Protein AF-A0A840IS47-F1 (afdb_monomer_lite)

InterPro domains:
  IPR021527 Protein of unknown function DUF2795 [PF11387] (3-51)

Sequence (63 aa):
MPEVYEYLTEVRYPCDRAELLRRATAGGADDAVLGRLGTLPEQEYDSSDTVHRLLGQPEDPHT

pLDDT: mean 81.36, std 13.21, range [39.56, 91.81]

Foldseek 3Di:
DDDLVVLQVPDDPFDWLVSSLVSCVVVVHDPVSSVLSVPDDGDTDGGVVVSCVSSVDPPPDDD

Radius of gyration: 11.57 Å; chains: 1; bounding box: 23×36×26 Å

Structure (mmCIF, N/CA/C/O backbone):
data_AF-A0A840IS47-F1
#
_entry.id   AF-A0A840IS47-F1
#
loop_
_atom_site.group_PDB
_atom_site.id
_atom_site.type_symbol
_atom_site.label_atom_id
_atom_site.label_alt_id
_atom_site.label_comp_id
_atom_site.label_asym_id
_atom_site.label_entity_id
_atom_site.label_seq_id
_atom_site.pdbx_PDB_ins_code
_atom_site.Cartn_x
_atom_site.Cartn_y
_atom_site.Cartn_z
_atom_site.occupancy
_atom_site.B_iso_or_equiv
_atom_site.auth_seq_id
_atom_site.auth_comp_id
_atom_site.auth_asym_id
_atom_site.auth_atom_id
_atom_site.pdbx_PDB_model_num
ATOM 1 N N . MET A 1 1 ? 7.939 0.378 -15.969 1.00 54.38 1 MET A N 1
ATOM 2 C CA . MET A 1 1 ? 7.911 -0.201 -14.616 1.00 54.38 1 MET A CA 1
ATOM 3 C C . MET A 1 1 ? 6.455 -0.256 -14.212 1.00 54.38 1 MET A C 1
ATOM 5 O O . MET A 1 1 ? 5.855 0.813 -14.202 1.00 54.38 1 MET A O 1
ATOM 9 N N . PRO A 1 2 ? 5.870 -1.446 -14.021 1.00 60.06 2 PRO A N 1
ATOM 10 C CA . P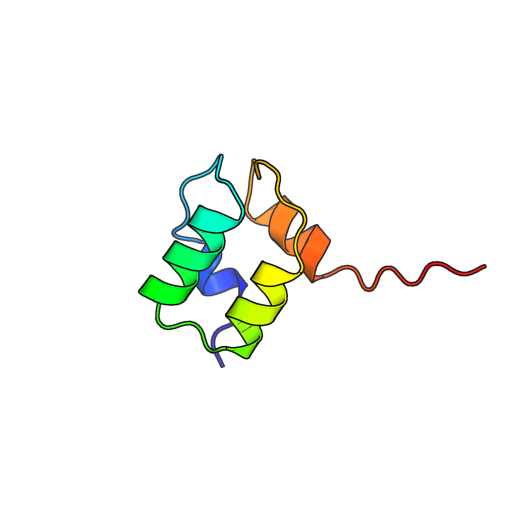RO A 1 2 ? 4.490 -1.568 -13.560 1.00 60.06 2 PRO A CA 1
ATOM 11 C C . PRO A 1 2 ? 4.355 -0.900 -12.190 1.00 60.06 2 PRO A C 1
ATOM 13 O O . PRO A 1 2 ? 5.206 -1.062 -11.311 1.00 60.06 2 PRO A O 1
ATOM 16 N N . GLU A 1 3 ? 3.326 -0.076 -12.037 1.00 71.38 3 GLU A N 1
ATOM 17 C CA . GLU A 1 3 ? 3.066 0.632 -10.789 1.00 71.38 3 GLU A CA 1
ATOM 18 C C . GLU A 1 3 ? 2.458 -0.321 -9.759 1.00 71.38 3 GLU A C 1
ATOM 20 O O . GLU A 1 3 ? 1.780 -1.282 -10.114 1.00 71.38 3 GLU A O 1
ATOM 25 N N . VAL A 1 4 ? 2.660 -0.035 -8.465 1.00 75.69 4 VAL A N 1
ATOM 26 C CA . VAL A 1 4 ? 2.084 -0.830 -7.360 1.00 75.69 4 VAL A CA 1
ATOM 27 C C . VAL A 1 4 ? 0.586 -1.067 -7.581 1.00 75.69 4 VAL A C 1
ATOM 29 O O . VAL A 1 4 ? 0.093 -2.160 -7.333 1.00 75.69 4 VAL A O 1
ATOM 32 N N . TYR A 1 5 ? -0.107 -0.059 -8.115 1.00 75.69 5 TYR A N 1
ATOM 33 C CA . TYR A 1 5 ? -1.520 -0.097 -8.473 1.00 75.69 5 TYR A CA 1
ATOM 34 C C . TYR A 1 5 ? -1.921 -1.311 -9.322 1.00 75.69 5 TYR A C 1
ATOM 36 O O . TYR A 1 5 ? -2.945 -1.921 -9.026 1.00 75.69 5 TYR A O 1
ATOM 44 N N . GLU A 1 6 ? -1.125 -1.694 -10.324 1.00 81.50 6 GLU A N 1
ATOM 45 C CA . GLU A 1 6 ? -1.480 -2.767 -11.263 1.00 81.50 6 GLU A CA 1
ATOM 46 C C . GLU A 1 6 ? -1.664 -4.099 -10.524 1.00 81.50 6 GLU A C 1
ATOM 48 O O . GLU A 1 6 ? -2.691 -4.762 -10.669 1.00 81.50 6 GLU A O 1
ATOM 53 N N . TYR A 1 7 ? -0.747 -4.401 -9.605 1.00 81.88 7 TYR A N 1
ATOM 54 C CA . TYR A 1 7 ? -0.782 -5.595 -8.758 1.00 81.88 7 TYR A CA 1
ATOM 55 C C . TYR A 1 7 ? -1.900 -5.583 -7.711 1.00 81.88 7 TYR A C 1
ATOM 57 O O . TYR A 1 7 ? -2.296 -6.637 -7.212 1.00 81.88 7 TYR A O 1
ATOM 65 N N . LEU A 1 8 ? -2.400 -4.398 -7.350 1.00 80.88 8 LEU A N 1
ATOM 66 C CA . LEU A 1 8 ? -3.463 -4.232 -6.360 1.00 80.88 8 LEU A CA 1
ATOM 67 C C . LEU A 1 8 ? -4.866 -4.360 -6.961 1.00 80.88 8 LEU A C 1
ATOM 69 O O . LEU A 1 8 ? -5.813 -4.628 -6.225 1.00 80.88 8 LEU A O 1
ATOM 73 N N . THR A 1 9 ? -5.018 -4.208 -8.280 1.00 79.38 9 THR A N 1
ATOM 74 C CA . THR A 1 9 ? -6.325 -4.344 -8.949 1.00 79.38 9 THR A CA 1
ATOM 75 C C . THR A 1 9 ? -6.905 -5.758 -8.866 1.00 79.38 9 THR A C 1
ATOM 77 O O . THR A 1 9 ? -8.123 -5.924 -8.836 1.00 79.38 9 THR A O 1
ATOM 80 N N . GLU A 1 10 ? -6.045 -6.774 -8.773 1.00 79.12 10 GLU A N 1
ATOM 81 C CA . GLU A 1 10 ? -6.437 -8.187 -8.693 1.00 79.12 10 GLU A CA 1
ATOM 82 C C . GLU A 1 10 ? -6.605 -8.693 -7.249 1.00 79.12 10 GLU A C 1
ATOM 84 O O . GLU A 1 10 ? -6.930 -9.864 -7.015 1.00 79.12 10 GLU A O 1
ATOM 89 N N . VAL A 1 11 ? -6.378 -7.829 -6.255 1.00 85.38 11 VAL A N 1
ATOM 90 C CA . VAL A 1 11 ? -6.520 -8.175 -4.840 1.00 85.38 11 VAL A CA 1
ATOM 91 C C . VAL A 1 11 ? -7.994 -8.182 -4.456 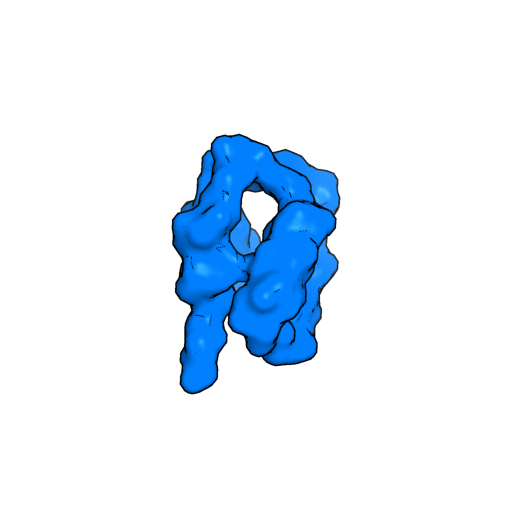1.00 85.38 11 VAL A C 1
ATOM 93 O O . VAL A 1 11 ? -8.762 -7.277 -4.781 1.00 85.38 11 VAL A O 1
ATOM 96 N N . ARG A 1 12 ? -8.399 -9.221 -3.722 1.00 83.31 12 ARG A N 1
ATOM 97 C CA . ARG A 1 12 ? -9.756 -9.329 -3.192 1.00 83.31 12 ARG A CA 1
ATOM 98 C C . ARG A 1 12 ? -9.798 -8.728 -1.792 1.00 83.31 12 ARG A C 1
ATOM 100 O O . ARG A 1 12 ? -9.223 -9.301 -0.875 1.00 83.31 12 ARG A O 1
ATOM 107 N N . TYR A 1 13 ? -10.479 -7.598 -1.661 1.00 82.81 13 TYR A N 1
ATOM 108 C CA . TYR A 1 13 ? -10.671 -6.907 -0.390 1.00 82.81 13 TYR A CA 1
ATOM 109 C C . TYR A 1 13 ? -11.904 -7.436 0.377 1.00 82.81 13 TYR A C 1
ATOM 111 O O . TYR A 1 13 ? -12.851 -7.906 -0.271 1.00 82.81 13 TYR A O 1
ATOM 119 N N . PRO A 1 14 ? -11.926 -7.355 1.723 1.00 90.12 14 PRO A N 1
ATOM 120 C CA . PRO A 1 14 ? -10.850 -6.861 2.590 1.00 90.12 14 PRO A CA 1
ATOM 121 C C . PRO A 1 14 ? -9.646 -7.820 2.664 1.00 90.12 14 PRO A C 1
ATOM 123 O O . PRO A 1 14 ? -9.802 -9.032 2.513 1.00 90.12 14 PRO A O 1
ATOM 126 N N . CYS A 1 15 ? -8.438 -7.278 2.847 1.00 88.75 15 CYS A N 1
ATOM 127 C CA . CYS A 1 15 ? -7.204 -8.067 2.929 1.00 88.75 15 CYS A CA 1
ATOM 128 C C . CYS A 1 15 ? -6.133 -7.426 3.821 1.00 88.75 15 CYS A C 1
ATOM 130 O O . CYS A 1 15 ? -6.029 -6.204 3.894 1.00 88.75 15 CYS A O 1
ATOM 132 N N . ASP A 1 16 ? -5.260 -8.240 4.408 1.00 91.38 16 ASP A N 1
ATOM 133 C CA . ASP A 1 16 ? -4.123 -7.766 5.203 1.00 91.38 16 ASP A CA 1
ATOM 134 C C . ASP A 1 16 ? -2.877 -7.448 4.362 1.00 91.38 16 ASP A C 1
ATOM 136 O O . ASP A 1 16 ? -2.718 -7.908 3.225 1.00 91.38 16 ASP A O 1
ATOM 140 N N . ARG A 1 17 ? -1.908 -6.750 4.973 1.00 91.50 17 ARG A N 1
ATOM 141 C CA . ARG A 1 17 ? -0.584 -6.478 4.374 1.00 91.50 17 ARG A CA 1
ATOM 142 C C . ARG A 1 17 ? 0.099 -7.734 3.827 1.00 91.50 17 ARG A C 1
ATOM 144 O O . ARG A 1 17 ? 0.726 -7.686 2.771 1.00 91.50 17 ARG A O 1
ATOM 151 N N . ALA A 1 18 ? -0.010 -8.860 4.533 1.00 91.44 18 ALA A N 1
ATOM 152 C CA . ALA A 1 18 ? 0.598 -10.117 4.103 1.00 91.44 18 ALA A CA 1
ATOM 153 C C . ALA A 1 18 ? 0.013 -10.621 2.772 1.00 91.44 18 ALA A C 1
ATOM 155 O O . ALA A 1 18 ? 0.762 -11.092 1.914 1.00 91.44 18 ALA A O 1
ATOM 156 N N . GLU A 1 19 ? -1.300 -10.480 2.568 1.00 90.06 19 GLU A N 1
ATOM 157 C CA . GLU A 1 19 ? -1.947 -10.856 1.308 1.00 90.06 19 GLU A CA 1
ATOM 158 C C . GLU A 1 19 ? -1.563 -9.881 0.188 1.00 90.06 19 GLU A C 1
ATOM 160 O O . GLU A 1 19 ? -1.267 -10.331 -0.917 1.00 90.06 19 GLU A O 1
ATOM 165 N N . LEU A 1 20 ? -1.446 -8.575 0.470 1.00 89.00 20 LEU A N 1
ATOM 166 C CA . LEU A 1 20 ? -0.929 -7.594 -0.499 1.00 89.00 20 LEU A CA 1
ATOM 167 C C . LEU A 1 20 ? 0.478 -7.967 -0.986 1.00 89.00 20 LEU A C 1
ATOM 169 O O . LEU A 1 20 ? 0.727 -8.020 -2.190 1.00 89.00 20 LEU A O 1
ATOM 173 N N . LEU A 1 21 ? 1.389 -8.283 -0.060 1.00 90.69 21 LEU A N 1
ATOM 174 C CA . LEU A 1 21 ? 2.754 -8.710 -0.379 1.00 90.69 21 LEU A CA 1
ATOM 175 C C . LEU A 1 21 ? 2.770 -10.015 -1.172 1.00 90.69 21 LEU A C 1
ATOM 177 O O . LEU A 1 21 ? 3.508 -10.137 -2.150 1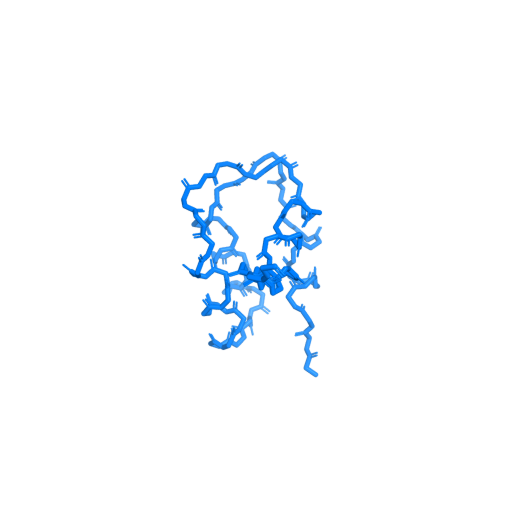.00 90.69 21 LEU A O 1
ATOM 181 N N . ARG A 1 22 ? 1.937 -10.985 -0.786 1.00 89.75 22 ARG A N 1
ATOM 182 C CA . ARG A 1 22 ? 1.817 -12.262 -1.491 1.00 89.75 22 ARG A CA 1
ATOM 183 C C . ARG A 1 22 ? 1.324 -12.068 -2.923 1.00 89.75 22 ARG A C 1
ATOM 185 O O . ARG A 1 22 ? 1.861 -12.701 -3.827 1.00 89.75 22 ARG A O 1
ATOM 192 N N . ARG A 1 23 ? 0.332 -11.200 -3.131 1.00 89.38 23 ARG A N 1
ATOM 193 C CA . ARG A 1 23 ? -0.246 -10.895 -4.448 1.00 89.38 23 ARG A CA 1
ATOM 194 C C . ARG A 1 23 ? 0.730 -10.141 -5.334 1.00 89.38 23 ARG A C 1
ATOM 196 O O . ARG A 1 23 ? 0.949 -10.565 -6.461 1.00 89.38 23 ARG A O 1
ATOM 203 N N . ALA A 1 24 ? 1.388 -9.118 -4.799 1.00 88.94 24 ALA A N 1
ATOM 204 C CA . ALA A 1 24 ? 2.453 -8.411 -5.500 1.00 88.94 24 ALA A CA 1
ATOM 205 C C . ALA A 1 24 ? 3.595 -9.365 -5.894 1.00 88.94 24 ALA A C 1
ATOM 207 O O . ALA A 1 24 ? 4.009 -9.387 -7.048 1.00 88.94 24 ALA A O 1
ATOM 208 N N . THR A 1 25 ? 4.033 -10.236 -4.979 1.00 89.62 25 THR A N 1
ATOM 209 C CA . THR A 1 25 ? 5.061 -11.252 -5.270 1.00 89.62 25 THR A CA 1
ATOM 210 C C . THR A 1 25 ? 4.599 -12.230 -6.353 1.00 89.62 25 THR A C 1
ATOM 212 O O . THR A 1 25 ? 5.356 -12.535 -7.270 1.00 89.62 25 THR A O 1
ATOM 215 N N . ALA A 1 26 ? 3.351 -12.704 -6.285 1.00 89.31 26 ALA A N 1
ATOM 216 C CA . ALA A 1 26 ? 2.779 -13.603 -7.288 1.00 89.31 26 ALA A CA 1
ATOM 217 C C . ALA A 1 26 ? 2.635 -12.939 -8.669 1.00 89.31 26 ALA A C 1
ATOM 219 O O . ALA A 1 26 ? 2.770 -13.623 -9.681 1.00 89.31 26 ALA A O 1
ATOM 220 N N . GLY A 1 27 ? 2.403 -11.624 -8.706 1.00 85.31 27 GLY A N 1
ATOM 221 C CA . GLY A 1 27 ? 2.398 -10.816 -9.925 1.00 85.31 27 GLY A CA 1
ATOM 222 C C . GLY A 1 27 ? 3.793 -10.515 -10.485 1.00 85.31 27 GLY A C 1
ATOM 223 O O . GLY A 1 27 ? 3.896 -10.016 -11.599 1.00 85.31 27 GLY A O 1
ATOM 224 N N . GLY A 1 28 ? 4.867 -10.838 -9.757 1.00 88.25 28 GLY A N 1
ATOM 225 C CA . GLY A 1 28 ? 6.238 -10.536 -10.174 1.00 88.25 28 GLY A CA 1
ATOM 226 C C . GLY A 1 28 ? 6.680 -9.108 -9.854 1.00 88.25 28 GLY A C 1
ATOM 227 O O . GLY A 1 28 ? 7.538 -8.568 -10.546 1.00 88.25 28 GLY A O 1
ATOM 228 N N . ALA A 1 29 ? 6.100 -8.491 -8.823 1.00 88.00 29 ALA A N 1
ATOM 229 C CA . ALA A 1 29 ? 6.504 -7.169 -8.374 1.00 88.00 29 ALA A CA 1
ATOM 230 C C . ALA A 1 29 ? 7.966 -7.148 -7.900 1.00 88.00 29 ALA A C 1
ATOM 232 O O . ALA A 1 29 ? 8.412 -8.031 -7.166 1.00 88.00 29 ALA A O 1
ATOM 233 N N . ASP A 1 30 ? 8.690 -6.100 -8.292 1.00 89.50 30 ASP A N 1
ATOM 234 C CA . ASP A 1 30 ? 10.072 -5.879 -7.880 1.00 89.50 30 ASP A CA 1
ATOM 235 C C . ASP A 1 30 ? 10.207 -5.581 -6.379 1.00 89.50 30 ASP A C 1
ATOM 237 O O . ASP A 1 30 ? 9.280 -5.105 -5.715 1.00 89.50 30 ASP A O 1
ATOM 241 N N . ASP A 1 31 ? 11.424 -5.755 -5.865 1.00 88.75 31 ASP A N 1
ATOM 242 C CA . ASP A 1 31 ? 11.784 -5.514 -4.462 1.00 88.75 31 ASP A CA 1
ATOM 243 C C . ASP A 1 31 ? 11.422 -4.094 -3.988 1.00 88.75 31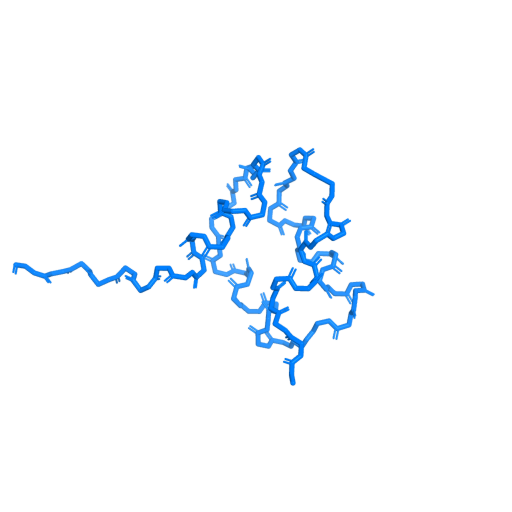 ASP A C 1
ATOM 245 O O . ASP A 1 31 ? 11.016 -3.890 -2.850 1.00 88.75 31 ASP A O 1
ATOM 249 N N . ALA A 1 32 ? 11.467 -3.102 -4.885 1.00 87.25 32 ALA A N 1
ATOM 250 C CA . ALA A 1 32 ? 11.031 -1.738 -4.583 1.00 87.25 32 ALA A CA 1
ATOM 251 C C . ALA A 1 32 ? 9.524 -1.650 -4.271 1.00 87.25 32 ALA A C 1
ATOM 253 O O . ALA A 1 32 ? 9.116 -0.921 -3.365 1.00 87.25 32 ALA A O 1
ATOM 254 N N . VAL A 1 33 ? 8.686 -2.391 -5.004 1.00 87.06 33 VAL A N 1
ATOM 255 C CA . VAL A 1 33 ? 7.234 -2.452 -4.774 1.00 87.06 33 VAL A CA 1
ATOM 256 C C . VAL A 1 33 ? 6.942 -3.210 -3.483 1.00 87.06 33 VAL A C 1
ATOM 258 O O . VAL A 1 33 ? 6.171 -2.728 -2.652 1.00 87.06 33 VAL A O 1
ATOM 261 N N . LEU A 1 34 ? 7.599 -4.355 -3.282 1.00 89.50 34 LEU A N 1
ATOM 262 C CA . LEU A 1 34 ? 7.472 -5.145 -2.057 1.00 89.50 34 LEU A CA 1
ATOM 263 C C . LEU A 1 34 ? 7.950 -4.365 -0.827 1.00 89.50 34 LEU A C 1
ATOM 265 O O . LEU A 1 34 ? 7.286 -4.394 0.204 1.00 89.50 34 LEU A O 1
ATOM 269 N N . GLY A 1 35 ? 9.034 -3.598 -0.947 1.00 89.19 35 GLY A N 1
ATOM 270 C CA . GLY A 1 35 ? 9.544 -2.723 0.105 1.00 89.19 35 GLY A CA 1
ATOM 271 C C . GLY A 1 35 ? 8.533 -1.649 0.503 1.00 89.19 35 GLY A C 1
ATOM 272 O O . GLY A 1 35 ? 8.264 -1.477 1.688 1.00 89.19 35 GLY A O 1
ATOM 273 N N . ARG A 1 36 ? 7.896 -0.990 -0.475 1.00 88.25 36 ARG A N 1
ATOM 274 C CA . ARG A 1 36 ? 6.825 -0.008 -0.217 1.00 88.25 36 ARG A CA 1
ATOM 275 C C . ARG A 1 36 ? 5.597 -0.646 0.436 1.00 88.25 36 ARG A C 1
ATOM 277 O O . ARG A 1 36 ? 5.048 -0.093 1.380 1.00 88.25 36 ARG A O 1
ATOM 284 N N . LEU A 1 37 ? 5.174 -1.826 -0.015 1.00 88.62 37 LEU A N 1
ATOM 285 C CA . LEU A 1 37 ? 4.085 -2.562 0.639 1.00 88.62 37 LEU A CA 1
ATOM 286 C C . LEU A 1 37 ? 4.473 -3.029 2.051 1.00 88.62 37 LEU A C 1
ATOM 288 O O . LEU A 1 37 ? 3.626 -3.087 2.937 1.00 88.62 37 LEU A O 1
ATOM 292 N N . GLY A 1 38 ? 5.751 -3.327 2.281 1.00 89.06 38 GLY A N 1
ATOM 293 C CA . GLY A 1 38 ? 6.290 -3.728 3.576 1.00 89.06 38 GLY A CA 1
ATOM 294 C C . GLY A 1 38 ? 6.322 -2.603 4.613 1.00 89.06 38 GLY A C 1
ATOM 295 O O . GLY A 1 38 ? 6.226 -2.893 5.803 1.00 89.06 38 GLY A O 1
ATOM 296 N N . THR A 1 39 ? 6.398 -1.333 4.193 1.00 89.75 39 THR A N 1
ATOM 297 C CA . THR A 1 39 ? 6.326 -0.180 5.114 1.00 89.75 39 THR A CA 1
ATOM 298 C C . THR A 1 39 ? 4.917 0.097 5.628 1.00 89.75 39 THR A C 1
ATOM 300 O O . THR A 1 39 ? 4.746 0.892 6.549 1.00 89.75 39 THR A O 1
ATOM 303 N N . LEU A 1 40 ? 3.900 -0.533 5.038 1.00 88.31 40 LEU A N 1
ATOM 304 C CA . LEU A 1 40 ? 2.523 -0.341 5.455 1.00 88.31 40 LEU A CA 1
ATOM 305 C C . LEU A 1 40 ? 2.257 -0.955 6.846 1.00 88.31 40 LEU A C 1
ATOM 307 O O . LEU A 1 40 ? 2.845 -1.990 7.196 1.00 88.31 40 LEU A O 1
ATOM 311 N N . PRO A 1 41 ? 1.365 -0.341 7.648 1.00 87.56 41 PRO A N 1
ATOM 312 C CA . PRO A 1 41 ? 0.971 -0.889 8.941 1.00 87.56 41 PRO A CA 1
ATOM 313 C C . PRO A 1 41 ? 0.323 -2.270 8.789 1.00 87.56 41 PRO A C 1
ATOM 315 O O . PRO A 1 41 ? -0.306 -2.576 7.783 1.00 87.56 41 PRO A O 1
ATOM 318 N N . GLU A 1 42 ? 0.472 -3.135 9.788 1.00 88.44 42 GLU A N 1
ATOM 319 C CA . GLU A 1 42 ? -0.240 -4.412 9.781 1.00 88.44 42 GLU A CA 1
ATOM 320 C C . GLU A 1 42 ? -1.693 -4.177 10.204 1.00 88.44 42 GLU A C 1
ATOM 322 O O . GLU A 1 42 ? -2.001 -4.042 11.386 1.00 88.44 42 GLU A O 1
ATOM 327 N N . GLN A 1 43 ? -2.565 -4.044 9.209 1.00 89.00 43 GLN A N 1
ATOM 328 C CA . GLN A 1 43 ? -3.997 -3.835 9.374 1.00 89.00 43 GLN A CA 1
ATOM 329 C C . GLN A 1 43 ? -4.763 -4.467 8.212 1.00 89.00 43 GLN A C 1
ATOM 331 O O . GLN A 1 43 ? -4.193 -4.739 7.149 1.00 89.00 43 GLN A O 1
ATOM 336 N N . GLU A 1 44 ? -6.067 -4.622 8.408 1.00 91.81 44 GLU A N 1
ATOM 337 C CA . GLU A 1 44 ? -6.982 -4.972 7.335 1.00 91.81 44 GLU A CA 1
ATOM 338 C C . GLU A 1 44 ? -7.227 -3.741 6.451 1.00 91.81 44 GLU A C 1
ATOM 340 O O . GLU A 1 44 ? -7.487 -2.627 6.920 1.00 91.81 44 GLU A O 1
ATOM 345 N N . TYR A 1 45 ? -7.099 -3.939 5.147 1.00 89.50 45 TYR A N 1
ATOM 346 C CA . TYR A 1 45 ? -7.407 -2.947 4.135 1.00 89.50 45 TYR A CA 1
ATOM 347 C C . TYR A 1 45 ? -8.740 -3.290 3.502 1.00 89.50 45 TYR A C 1
ATOM 349 O O . TYR A 1 45 ? -8.897 -4.371 2.950 1.00 89.50 45 TYR A O 1
ATOM 357 N N . ASP A 1 46 ? -9.673 -2.345 3.522 1.00 89.75 46 ASP A N 1
ATOM 358 C CA . ASP A 1 46 ? -10.978 -2.485 2.868 1.00 89.75 46 ASP A CA 1
ATOM 359 C C . ASP A 1 46 ? -10.922 -2.290 1.349 1.00 89.75 46 ASP A C 1
ATOM 361 O O . ASP A 1 46 ? -11.838 -2.683 0.630 1.00 89.75 46 ASP A O 1
ATOM 365 N N . SER A 1 47 ? -9.894 -1.610 0.834 1.00 88.75 47 SER A N 1
ATOM 366 C CA . SER A 1 47 ? -9.799 -1.241 -0.583 1.00 88.75 47 SER A CA 1
ATOM 367 C C . SER A 1 47 ? -8.380 -0.848 -0.983 1.00 88.75 47 SER A C 1
ATOM 369 O O . SER A 1 47 ? -7.582 -0.394 -0.156 1.00 88.75 47 SER A O 1
ATOM 371 N N . SER A 1 48 ? -8.095 -0.938 -2.284 1.00 85.62 48 SER A N 1
ATOM 372 C CA . SER A 1 48 ? -6.835 -0.484 -2.885 1.00 85.62 48 SER A CA 1
ATOM 373 C C . SER A 1 48 ? -6.610 1.016 -2.707 1.00 85.62 48 SER A C 1
ATOM 375 O O . SER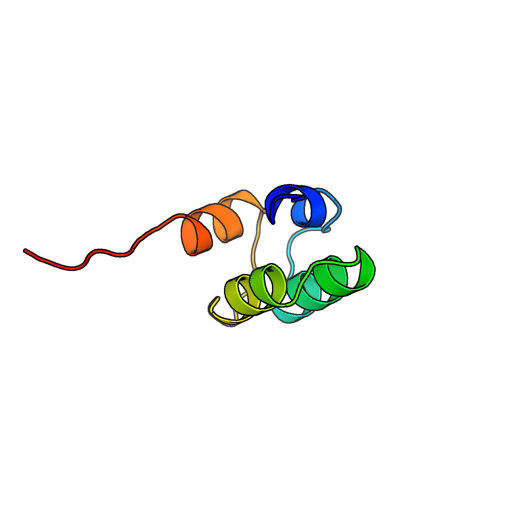 A 1 48 ? -5.470 1.433 -2.531 1.00 85.62 48 SER A O 1
ATOM 377 N N . ASP A 1 49 ? -7.677 1.817 -2.645 1.00 85.06 49 ASP A N 1
ATOM 378 C CA . ASP A 1 49 ? -7.621 3.248 -2.321 1.00 85.06 49 ASP A CA 1
ATOM 379 C C . ASP A 1 49 ? -6.970 3.529 -0.958 1.00 85.06 49 ASP A C 1
ATOM 381 O O . ASP A 1 49 ? -6.161 4.448 -0.831 1.00 85.06 49 ASP A O 1
ATOM 385 N N . THR A 1 50 ? -7.271 2.720 0.063 1.00 87.50 50 THR A N 1
ATOM 386 C CA . THR A 1 50 ? -6.672 2.864 1.401 1.00 87.50 50 THR A CA 1
ATOM 387 C C . THR A 1 50 ? -5.175 2.585 1.352 1.00 87.50 50 THR A C 1
ATOM 389 O O . THR A 1 50 ? -4.380 3.347 1.900 1.00 87.50 50 THR A O 1
ATOM 392 N N . VAL A 1 51 ? -4.785 1.521 0.647 1.00 86.19 51 VAL A N 1
ATOM 393 C CA . VAL A 1 51 ? -3.378 1.161 0.428 1.00 86.19 51 VAL A CA 1
ATOM 394 C C . VAL A 1 51 ? -2.663 2.280 -0.330 1.00 86.19 51 VAL A C 1
ATOM 396 O O . VAL A 1 51 ? -1.591 2.721 0.074 1.00 86.19 51 VAL A O 1
ATOM 399 N N . HIS A 1 52 ? -3.281 2.793 -1.394 1.00 83.75 52 HIS A N 1
ATOM 400 C CA . HIS A 1 52 ? -2.734 3.871 -2.205 1.00 83.75 52 HIS A CA 1
ATOM 401 C C . HIS A 1 52 ? -2.563 5.165 -1.409 1.00 83.75 52 HIS A C 1
ATOM 403 O O . HIS A 1 52 ? -1.519 5.799 -1.515 1.00 83.75 52 HIS A O 1
ATOM 409 N N . ARG A 1 53 ? -3.531 5.532 -0.562 1.00 83.88 53 ARG A N 1
ATOM 410 C CA . ARG A 1 53 ? -3.405 6.687 0.335 1.00 83.88 53 ARG A CA 1
ATOM 411 C C . ARG A 1 53 ? -2.187 6.550 1.245 1.00 83.88 53 ARG A C 1
ATOM 413 O O . ARG A 1 53 ? -1.398 7.480 1.329 1.00 83.88 53 ARG A O 1
ATOM 420 N N . LEU A 1 54 ? -1.994 5.384 1.855 1.00 85.19 54 LEU A N 1
ATOM 421 C CA . LEU A 1 54 ? -0.863 5.139 2.754 1.00 85.19 54 LEU A CA 1
ATOM 422 C C . LEU A 1 54 ? 0.492 5.091 2.027 1.00 85.19 54 LEU A C 1
ATOM 424 O O . LEU A 1 54 ? 1.504 5.473 2.599 1.00 85.19 54 LEU A O 1
ATOM 428 N N . LEU A 1 55 ? 0.523 4.643 0.768 1.00 81.81 55 LEU A N 1
ATOM 429 C CA . LEU A 1 55 ? 1.737 4.615 -0.064 1.00 81.81 55 LEU A CA 1
ATOM 430 C C . LEU A 1 55 ? 2.057 5.951 -0.752 1.00 81.81 55 LEU A C 1
ATOM 432 O O . LEU A 1 55 ? 3.208 6.191 -1.136 1.00 81.81 55 LEU A O 1
ATOM 436 N N . GLY A 1 56 ? 1.018 6.744 -1.008 1.00 71.62 56 GLY A N 1
ATOM 437 C CA . GLY A 1 56 ? 1.032 8.001 -1.748 1.00 71.62 56 GLY A CA 1
ATOM 438 C C . GLY A 1 56 ? 1.081 9.236 -0.856 1.00 71.62 56 GLY A C 1
ATOM 439 O O . GLY A 1 56 ? 1.312 10.324 -1.373 1.00 71.62 56 GLY A O 1
ATOM 440 N N . GLN A 1 57 ? 0.907 9.093 0.458 1.00 51.91 57 GLN A N 1
ATOM 441 C CA . GLN A 1 57 ? 1.286 10.133 1.400 1.00 51.91 57 GLN A CA 1
ATOM 442 C C . GLN A 1 57 ? 2.815 10.127 1.564 1.00 51.91 57 GLN A C 1
ATOM 444 O O . GLN A 1 57 ? 3.356 9.218 2.197 1.00 51.91 57 GLN A O 1
ATOM 449 N N . PRO A 1 58 ? 3.544 11.159 1.101 1.00 44.88 58 PRO A N 1
ATOM 450 C CA . PRO A 1 58 ? 4.548 11.714 1.980 1.00 44.88 58 PRO A CA 1
ATOM 451 C C . PRO A 1 58 ? 3.754 12.236 3.178 1.00 44.88 58 PRO A C 1
ATOM 453 O O . PRO A 1 58 ? 3.047 13.240 3.101 1.00 44.88 58 PRO A O 1
ATOM 456 N N . GLU A 1 59 ? 3.762 11.498 4.283 1.00 45.91 59 GLU A N 1
ATOM 457 C CA . GLU A 1 59 ? 3.533 12.175 5.546 1.00 45.91 59 GLU A CA 1
ATOM 458 C C . GLU A 1 59 ? 4.740 13.104 5.684 1.00 45.91 59 GLU A C 1
ATOM 460 O O . GLU A 1 59 ? 5.821 12.679 6.083 1.00 45.91 59 GLU A O 1
ATOM 465 N N . ASP A 1 60 ? 4.580 14.350 5.246 1.00 39.56 60 ASP A N 1
ATOM 466 C CA . ASP A 1 60 ? 5.363 15.478 5.721 1.00 39.56 60 ASP A CA 1
ATOM 467 C C . ASP A 1 60 ? 4.665 15.984 6.999 1.00 39.56 60 ASP A C 1
ATOM 469 O O . ASP A 1 60 ? 3.699 16.747 6.917 1.00 39.56 60 ASP A O 1
ATOM 473 N N . PRO A 1 61 ? 5.085 15.548 8.203 1.00 68.62 61 PRO A N 1
ATOM 474 C CA . PRO A 1 61 ? 4.639 16.129 9.461 1.00 68.62 61 PRO A CA 1
ATOM 475 C C . PRO A 1 61 ? 5.552 17.293 9.879 1.00 68.62 61 PRO A C 1
ATOM 477 O O . PRO A 1 61 ? 6.491 17.094 10.646 1.00 68.62 61 PRO A O 1
ATOM 480 N N . HIS A 1 62 ? 5.291 18.517 9.415 1.00 52.19 62 HIS A N 1
ATOM 481 C CA . HIS A 1 62 ? 5.775 19.782 10.017 1.00 52.19 62 HIS A CA 1
ATOM 482 C C . HIS A 1 62 ? 5.300 20.957 9.145 1.00 52.19 62 HIS A C 1
ATOM 484 O O . HIS A 1 62 ? 5.394 20.854 7.930 1.00 52.19 62 HIS A O 1
ATOM 490 N N . THR A 1 63 ? 4.877 22.130 9.614 1.00 48.75 63 THR A N 1
ATOM 491 C CA . THR A 1 63 ? 4.645 22.753 10.928 1.00 48.75 63 THR A CA 1
ATOM 492 C C . THR A 1 63 ? 3.976 24.097 10.617 1.00 48.75 63 THR A C 1
ATOM 494 O O . THR A 1 63 ? 4.300 24.662 9.544 1.00 48.75 63 THR A O 1
#

Organism: NCBI:txid1181879

Secondary structure (DSSP, 8-state):
---HHHHHTT--SSEEHHHHHHHHHHTT--HHHHHHHHTS-SSEES-HH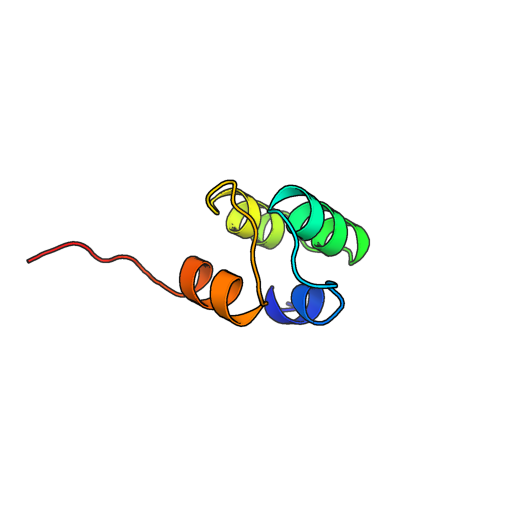HHHHHHH-------